Protein AF-B5TRJ4-F1 (afdb_monomer_lite)

InterPro domains:
  IPR001615 Delta-endotoxin CytB [PF01338] (1-100)
  IPR035918 Delta-endotoxin CytB-like superfamily [G3DSA:3.40.198.10] (1-100)
  IPR035918 Delta-endotoxin CytB-like superfamily [SSF55676] (1-100)

Foldseek 3Di:
DDDDDDDLVVVLVVVLVVCVVVLVFDDPDPVVSVVSSVLSCCVPPPCVVCVPPPQKAWDDADQQKTWIKGKDWDWDDDPRQPPDIGIDIDMDTDMDRHGD

Organism: Bacillus thuringiensis (NCBI:txid1428)

Sequence (100 aa):
VIHQTIEVSVMISQIKEIIRSVLGLVINSANFWNSVVSAITNTFTNLEPQVDENWIVWRNLSATQTSYFYKILFSIQNEDTGRFMAILPIAFEITVDVEK

Radius of gyration: 14.97 Å; chains: 1; bounding box: 33×18×44 Å

Structure (mmCIF, N/CA/C/O backbone):
data_AF-B5TRJ4-F1
#
_entry.id   AF-B5TRJ4-F1
#
loop_
_atom_site.group_PDB
_atom_site.id
_atom_site.type_symbol
_atom_site.label_atom_id
_atom_site.label_alt_id
_atom_site.label_comp_id
_atom_site.label_asym_id
_atom_site.label_entity_id
_atom_site.label_seq_id
_atom_site.pdbx_PDB_ins_code
_atom_site.Cartn_x
_atom_site.Cartn_y
_atom_site.Cartn_z
_atom_site.occupancy
_atom_site.B_iso_or_equiv
_atom_site.auth_seq_id
_atom_site.auth_comp_id
_atom_site.auth_asym_id
_atom_site.auth_atom_id
_atom_site.pdbx_PDB_model_num
ATOM 1 N N . VAL A 1 1 ? 5.905 -7.501 7.737 1.00 92.25 1 VAL A N 1
ATOM 2 C CA . VAL A 1 1 ? 7.227 -6.822 7.716 1.00 92.25 1 VAL A CA 1
ATOM 3 C C . VAL A 1 1 ? 7.415 -5.826 8.858 1.00 92.25 1 VAL A C 1
ATOM 5 O O . VAL A 1 1 ? 8.556 -5.601 9.222 1.00 92.25 1 VAL A O 1
ATOM 8 N N . ILE A 1 2 ? 6.345 -5.281 9.455 1.00 96.94 2 ILE A N 1
ATOM 9 C CA . ILE A 1 2 ? 6.400 -4.359 10.604 1.00 96.94 2 ILE A CA 1
ATOM 10 C C . ILE A 1 2 ? 5.590 -4.951 11.763 1.00 96.94 2 ILE A C 1
ATOM 12 O O . ILE A 1 2 ? 4.510 -5.486 11.519 1.00 96.94 2 ILE A O 1
ATOM 16 N N . HIS A 1 3 ? 6.108 -4.875 12.993 1.00 97.31 3 HIS A N 1
ATOM 17 C CA . HIS A 1 3 ? 5.397 -5.249 14.224 1.00 97.31 3 HIS A CA 1
ATOM 18 C C . HIS A 1 3 ? 5.946 -4.437 15.407 1.00 97.31 3 HIS A C 1
ATOM 20 O O . HIS A 1 3 ? 6.747 -4.926 16.199 1.00 97.31 3 HIS A O 1
ATOM 26 N N . GLN A 1 4 ? 5.557 -3.167 15.485 1.00 97.12 4 GLN A N 1
ATOM 27 C CA . GLN A 1 4 ? 5.996 -2.220 16.514 1.00 97.12 4 GLN A CA 1
ATOM 28 C C . GLN A 1 4 ? 5.145 -0.947 16.447 1.00 97.12 4 GLN A C 1
ATOM 30 O O . GLN A 1 4 ? 4.566 -0.654 15.401 1.00 97.12 4 GLN A O 1
ATOM 35 N N . THR A 1 5 ? 5.138 -0.151 17.518 1.00 98.06 5 THR A N 1
ATOM 36 C CA . THR A 1 5 ? 4.688 1.246 17.448 1.00 98.06 5 THR A CA 1
A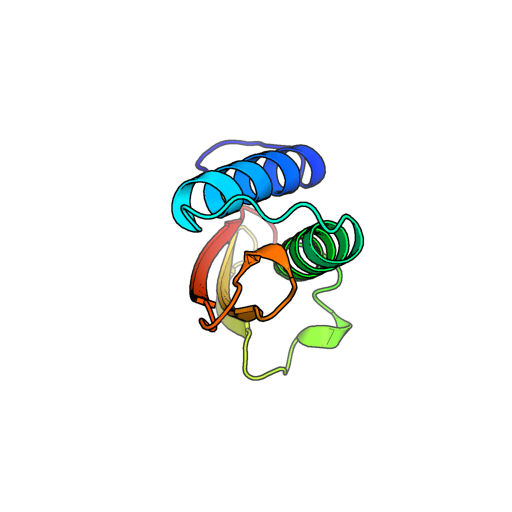TOM 37 C C . THR A 1 5 ? 5.644 2.027 16.547 1.00 98.06 5 THR A C 1
ATOM 39 O O . THR A 1 5 ? 6.863 1.990 16.738 1.00 98.06 5 THR A O 1
ATOM 42 N N . ILE A 1 6 ? 5.106 2.699 15.532 1.00 97.94 6 ILE A N 1
ATOM 43 C CA . ILE A 1 6 ? 5.899 3.384 14.511 1.00 97.94 6 ILE A CA 1
ATOM 44 C C . ILE A 1 6 ? 5.122 4.567 13.939 1.00 97.94 6 ILE A C 1
ATOM 46 O O . ILE A 1 6 ? 3.904 4.506 13.782 1.00 97.94 6 ILE A O 1
ATOM 50 N N . GLU A 1 7 ? 5.829 5.641 13.597 1.00 97.88 7 GLU A N 1
ATOM 51 C CA . GLU A 1 7 ? 5.243 6.722 12.810 1.00 97.88 7 GLU A CA 1
ATOM 52 C C . GLU A 1 7 ? 4.977 6.235 11.377 1.00 97.88 7 GLU A C 1
ATOM 54 O O . GLU A 1 7 ? 5.831 5.599 10.752 1.00 97.88 7 GLU A O 1
ATOM 59 N N . VAL A 1 8 ? 3.806 6.564 10.829 1.00 97.19 8 VAL A N 1
ATOM 60 C CA . VAL A 1 8 ? 3.396 6.118 9.487 1.00 97.19 8 VAL A CA 1
ATOM 61 C C . VAL A 1 8 ? 4.411 6.530 8.411 1.00 97.19 8 VAL A C 1
ATOM 63 O O . VAL A 1 8 ? 4.706 5.742 7.516 1.00 97.19 8 VAL A O 1
ATOM 66 N N . SER A 1 9 ? 5.025 7.712 8.524 1.00 96.94 9 SER A N 1
ATOM 67 C CA . SER A 1 9 ? 6.059 8.195 7.592 1.00 96.94 9 SER A CA 1
ATOM 68 C C . SER A 1 9 ? 7.313 7.298 7.569 1.00 96.94 9 SER A C 1
ATOM 70 O O . SER A 1 9 ? 7.863 6.994 6.501 1.00 96.94 9 SER A O 1
ATOM 72 N N . VAL A 1 10 ? 7.739 6.811 8.740 1.00 98.12 10 VAL A N 1
ATOM 73 C CA . VAL A 1 10 ? 8.878 5.899 8.899 1.00 98.12 10 VAL A CA 1
ATOM 74 C C . VAL A 1 10 ? 8.522 4.525 8.338 1.00 98.12 10 VAL A C 1
ATOM 76 O O . VAL A 1 10 ? 9.318 3.942 7.601 1.00 98.12 10 VAL A O 1
ATOM 79 N N . MET A 1 11 ? 7.306 4.039 8.603 1.00 98.06 11 MET A N 1
ATOM 80 C CA . MET A 1 11 ? 6.801 2.788 8.031 1.00 98.06 11 MET A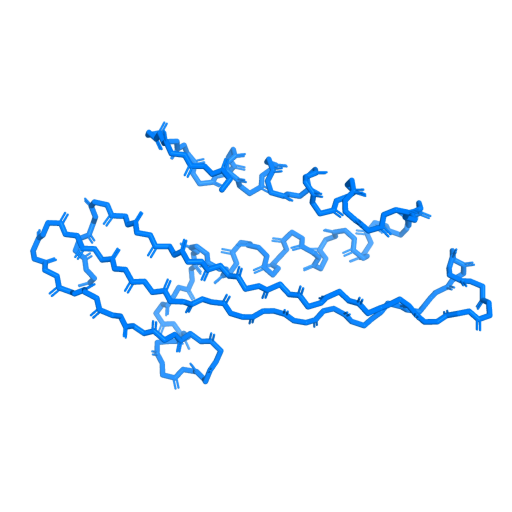 CA 1
ATOM 81 C C . MET A 1 11 ? 6.767 2.829 6.495 1.00 98.06 11 MET A C 1
ATOM 83 O O . MET A 1 11 ? 7.256 1.902 5.850 1.00 98.06 11 MET A O 1
ATOM 87 N N . ILE A 1 12 ? 6.261 3.916 5.899 1.00 98.06 12 ILE A N 1
ATOM 88 C CA . ILE A 1 12 ? 6.249 4.119 4.440 1.00 98.06 12 ILE A CA 1
ATOM 89 C C . ILE A 1 12 ? 7.675 4.060 3.877 1.00 98.06 12 ILE A C 1
ATOM 91 O O . ILE A 1 12 ? 7.920 3.389 2.872 1.00 98.06 12 ILE A O 1
ATOM 95 N N . SER A 1 13 ? 8.629 4.714 4.544 1.00 98.00 13 SER A N 1
ATOM 96 C CA . SER A 1 13 ? 10.036 4.720 4.129 1.00 98.00 13 SER A CA 1
ATOM 97 C C . SER A 1 13 ? 10.654 3.318 4.170 1.00 98.00 13 SER A C 1
ATOM 99 O O . SER A 1 13 ? 11.333 2.917 3.226 1.00 98.00 13 SER A O 1
ATOM 101 N N . GLN A 1 14 ? 10.373 2.533 5.214 1.00 98.31 14 GLN A N 1
ATOM 102 C CA . GLN A 1 14 ? 10.848 1.149 5.319 1.00 98.31 14 GLN A CA 1
ATOM 103 C C . GLN A 1 14 ? 10.229 0.243 4.245 1.00 98.31 14 GLN A C 1
ATOM 105 O O . GLN A 1 14 ? 10.940 -0.532 3.606 1.00 98.31 14 GLN A O 1
ATOM 110 N N . ILE A 1 15 ? 8.923 0.368 3.989 1.00 98.31 15 ILE A N 1
ATOM 111 C CA . ILE A 1 15 ? 8.232 -0.409 2.948 1.00 98.31 15 ILE A CA 1
ATOM 112 C C . ILE A 1 15 ? 8.765 -0.057 1.554 1.00 98.31 15 ILE A C 1
ATOM 114 O O . ILE A 1 15 ? 8.954 -0.958 0.737 1.00 98.31 15 ILE A O 1
ATOM 118 N N . LYS A 1 16 ? 9.074 1.219 1.285 1.00 97.94 16 LYS A N 1
ATOM 119 C CA . LYS A 1 16 ? 9.705 1.643 0.026 1.00 97.94 16 LYS A CA 1
ATOM 120 C C . LYS A 1 16 ? 11.031 0.919 -0.214 1.00 97.94 16 LYS A C 1
ATOM 122 O O . LYS A 1 16 ? 11.262 0.430 -1.318 1.00 97.94 16 LYS A O 1
ATOM 127 N N . GLU A 1 17 ? 11.887 0.823 0.800 1.00 97.81 17 GLU A N 1
ATOM 128 C CA . GLU A 1 17 ? 13.180 0.145 0.663 1.00 97.81 17 GLU A CA 1
ATOM 129 C C . GLU A 1 17 ? 13.029 -1.379 0.531 1.00 97.81 17 GLU A C 1
ATOM 131 O O . GLU A 1 17 ? 13.751 -2.004 -0.248 1.00 97.81 17 GLU A O 1
ATOM 136 N N . ILE A 1 18 ? 12.023 -1.979 1.177 1.00 97.69 18 ILE A N 1
ATOM 137 C CA . ILE A 1 18 ? 11.660 -3.386 0.940 1.00 97.69 18 ILE A CA 1
ATOM 138 C C . ILE A 1 18 ? 11.223 -3.590 -0.516 1.00 97.69 18 ILE A C 1
ATOM 140 O O . ILE A 1 18 ? 11.712 -4.506 -1.173 1.00 97.69 18 ILE A O 1
ATOM 144 N N . ILE A 1 19 ? 10.356 -2.724 -1.052 1.00 97.00 19 ILE A N 1
ATOM 145 C CA . ILE A 1 19 ? 9.920 -2.785 -2.456 1.00 97.00 19 ILE A CA 1
ATOM 146 C C . ILE A 1 19 ? 11.111 -2.634 -3.405 1.00 97.00 19 ILE A C 1
ATOM 148 O O . ILE A 1 19 ? 11.209 -3.390 -4.369 1.00 97.00 19 ILE A O 1
ATOM 152 N N . ARG A 1 20 ? 12.055 -1.729 -3.114 1.00 96.19 20 ARG A N 1
ATOM 153 C CA . ARG A 1 20 ? 13.306 -1.592 -3.876 1.00 96.19 20 ARG A CA 1
ATOM 154 C C . ARG A 1 20 ? 14.111 -2.885 -3.900 1.00 96.19 20 ARG A C 1
ATOM 156 O O . ARG A 1 20 ? 14.558 -3.293 -4.968 1.00 96.19 20 ARG A O 1
ATOM 163 N N . SER A 1 21 ? 14.258 -3.542 -2.753 1.00 96.12 21 SER A N 1
ATOM 164 C CA . SER A 1 21 ? 14.966 -4.819 -2.667 1.00 96.12 21 SER A CA 1
ATOM 165 C C . SER A 1 21 ? 14.242 -5.942 -3.414 1.00 96.12 21 SER A C 1
ATOM 167 O O . SER A 1 21 ? 14.895 -6.748 -4.069 1.00 96.12 21 SER A O 1
ATOM 169 N N . VAL A 1 22 ? 12.912 -6.015 -3.312 1.00 95.88 22 VAL A N 1
ATOM 170 C CA . VAL A 1 22 ? 12.100 -7.080 -3.928 1.00 95.88 22 VAL A CA 1
ATOM 171 C C . VAL A 1 22 ? 12.023 -6.930 -5.443 1.00 95.88 22 VAL A C 1
ATOM 173 O O . VAL A 1 22 ? 12.028 -7.933 -6.150 1.00 95.88 22 VAL A O 1
ATOM 176 N N . LEU A 1 23 ? 11.974 -5.695 -5.950 1.00 94.25 23 LEU A N 1
ATOM 177 C CA . LEU A 1 23 ? 11.895 -5.437 -7.385 1.00 94.25 23 LEU A CA 1
ATOM 178 C C . LEU A 1 23 ? 13.104 -6.016 -8.136 1.00 94.25 23 LEU A C 1
ATOM 180 O O . LEU A 1 23 ? 12.968 -6.390 -9.297 1.00 94.25 23 LEU A O 1
ATOM 184 N N . GLY A 1 24 ? 14.279 -6.082 -7.494 1.00 91.62 24 GLY A N 1
ATOM 185 C CA . GLY A 1 24 ? 15.495 -6.664 -8.076 1.00 91.62 24 GLY A CA 1
ATOM 186 C C . GLY A 1 24 ? 16.025 -5.928 -9.316 1.00 91.62 24 GLY A C 1
ATOM 187 O O . GLY A 1 24 ? 16.976 -6.387 -9.943 1.00 91.62 24 GLY A O 1
ATOM 188 N N . LEU A 1 25 ? 15.421 -4.789 -9.663 1.00 92.88 25 LEU A N 1
ATOM 189 C CA . LEU A 1 25 ? 15.773 -3.918 -10.777 1.00 92.88 25 LEU A CA 1
ATOM 190 C C . LEU A 1 25 ? 16.077 -2.523 -10.238 1.00 92.88 25 LEU A C 1
ATOM 192 O O . LEU A 1 25 ? 15.399 -2.022 -9.337 1.00 92.88 25 LEU A O 1
ATOM 196 N N . VAL A 1 26 ? 17.076 -1.874 -10.827 1.00 96.00 26 VAL A N 1
ATOM 197 C CA . VAL A 1 26 ? 17.382 -0.476 -10.529 1.00 96.00 26 VAL A CA 1
ATOM 198 C C . VAL A 1 26 ? 16.541 0.398 -11.450 1.00 96.00 26 VAL A C 1
ATOM 200 O O . VAL A 1 26 ? 16.874 0.552 -12.618 1.00 96.00 26 VAL A O 1
ATOM 203 N N . ILE A 1 27 ? 15.452 0.960 -10.922 1.00 96.88 27 ILE A N 1
ATOM 204 C CA . ILE A 1 27 ? 14.649 1.970 -11.623 1.00 96.88 27 ILE A CA 1
ATOM 205 C C . ILE A 1 27 ? 15.119 3.355 -11.177 1.00 96.88 27 ILE A C 1
ATOM 207 O O . ILE A 1 27 ? 15.037 3.683 -9.991 1.00 96.88 27 ILE A O 1
ATOM 211 N N . ASN A 1 28 ? 15.616 4.167 -12.105 1.00 96.81 28 ASN A N 1
ATOM 212 C CA . ASN A 1 28 ? 16.210 5.477 -11.826 1.00 96.81 28 ASN A CA 1
ATOM 213 C C . ASN A 1 28 ? 15.172 6.606 -11.802 1.00 96.81 28 ASN A C 1
ATOM 215 O O . ASN A 1 28 ? 15.401 7.658 -11.204 1.00 96.81 28 ASN A O 1
ATOM 219 N N . SER A 1 29 ? 14.011 6.390 -12.423 1.00 97.44 29 SER A N 1
ATOM 220 C CA . SER A 1 29 ? 12.946 7.389 -12.510 1.00 97.44 29 SER A CA 1
ATOM 221 C C . SER A 1 29 ? 12.435 7.824 -11.129 1.00 97.44 29 SER A C 1
ATOM 223 O O . SER A 1 29 ? 11.807 7.058 -10.393 1.00 97.44 29 SER A O 1
ATOM 225 N N . ALA A 1 30 ? 12.636 9.102 -10.792 1.00 97.75 30 ALA A N 1
ATOM 226 C CA . ALA A 1 30 ? 12.072 9.705 -9.584 1.00 97.75 30 ALA A CA 1
ATOM 227 C C . ALA A 1 30 ? 10.534 9.671 -9.593 1.00 97.75 30 ALA A C 1
ATOM 229 O O . ALA A 1 30 ? 9.914 9.438 -8.559 1.00 97.75 30 ALA A O 1
ATOM 230 N N . ASN A 1 31 ? 9.912 9.827 -10.767 1.00 97.44 31 ASN A N 1
ATOM 231 C CA . ASN A 1 31 ? 8.455 9.775 -10.919 1.00 97.44 31 ASN A CA 1
ATOM 232 C C . ASN A 1 31 ? 7.891 8.381 -10.617 1.00 97.44 31 ASN A C 1
ATOM 234 O O . ASN A 1 31 ? 6.834 8.269 -9.990 1.00 97.44 31 ASN A O 1
ATOM 238 N N . PHE A 1 32 ? 8.611 7.321 -11.000 1.00 97.25 32 PHE A N 1
ATOM 239 C CA . PHE A 1 32 ? 8.262 5.960 -10.597 1.00 97.25 32 PHE A CA 1
ATOM 240 C C . PHE A 1 32 ? 8.280 5.831 -9.069 1.00 97.25 32 PHE A C 1
ATOM 242 O O . PHE A 1 32 ? 7.282 5.430 -8.472 1.00 97.25 32 PHE A O 1
ATOM 249 N N . TRP A 1 33 ? 9.366 6.254 -8.416 1.00 97.94 33 TRP A N 1
ATOM 250 C CA . TRP A 1 33 ? 9.470 6.170 -6.957 1.00 97.94 33 TRP A CA 1
ATOM 251 C C . TRP A 1 33 ? 8.467 7.058 -6.217 1.00 97.94 33 TRP A C 1
ATOM 253 O O . TRP A 1 33 ? 8.006 6.669 -5.146 1.00 97.94 33 TRP A O 1
ATOM 263 N N . ASN A 1 34 ? 8.081 8.202 -6.781 1.00 98.25 34 ASN A N 1
ATOM 264 C CA . ASN A 1 34 ? 6.997 9.031 -6.250 1.00 98.25 34 ASN A CA 1
ATOM 265 C C . ASN A 1 34 ? 5.647 8.310 -6.344 1.00 98.25 34 ASN A C 1
ATOM 267 O O . ASN A 1 34 ? 4.872 8.346 -5.392 1.00 98.25 34 ASN A O 1
ATOM 271 N N . SER A 1 35 ? 5.389 7.601 -7.447 1.00 98.12 35 SER A N 1
ATOM 272 C CA . SER A 1 35 ? 4.174 6.791 -7.618 1.00 98.12 35 SER A CA 1
ATOM 273 C C . SER A 1 35 ? 4.129 5.634 -6.617 1.00 98.12 35 SER A C 1
ATOM 275 O O . SER A 1 35 ? 3.097 5.396 -5.993 1.00 98.12 35 SER A O 1
ATOM 277 N N . VAL A 1 36 ? 5.267 4.964 -6.397 1.00 97.94 36 VAL A N 1
ATOM 278 C CA . VAL A 1 36 ? 5.411 3.922 -5.368 1.00 97.94 36 VAL A CA 1
ATOM 279 C C . VAL A 1 36 ? 5.118 4.490 -3.979 1.00 97.94 36 VAL A C 1
ATOM 281 O O . VAL A 1 36 ? 4.282 3.944 -3.266 1.00 97.94 36 VAL A O 1
ATOM 284 N N . VAL A 1 37 ? 5.750 5.607 -3.604 1.00 98.31 37 VAL A N 1
ATOM 285 C CA . VAL A 1 37 ? 5.520 6.246 -2.298 1.00 98.31 37 VAL A CA 1
ATOM 286 C C . VAL A 1 37 ? 4.065 6.671 -2.145 1.00 98.31 37 VAL A C 1
ATOM 288 O O . VAL A 1 37 ? 3.477 6.396 -1.109 1.00 98.31 37 VAL A O 1
ATOM 291 N N . SER A 1 38 ? 3.451 7.272 -3.165 1.00 98.44 38 SER A N 1
ATOM 292 C CA . SER A 1 38 ? 2.045 7.682 -3.106 1.00 98.44 38 SER A CA 1
ATOM 293 C C . SER A 1 38 ? 1.099 6.496 -2.898 1.00 98.44 38 SER A C 1
ATOM 295 O O . SER A 1 38 ? 0.157 6.604 -2.115 1.00 98.44 38 SER A O 1
ATOM 297 N N . ALA A 1 39 ? 1.346 5.368 -3.566 1.00 98.38 39 ALA A N 1
ATOM 298 C CA . ALA A 1 39 ? 0.529 4.168 -3.412 1.00 98.38 39 ALA A CA 1
ATOM 299 C C . ALA A 1 39 ? 0.681 3.539 -2.012 1.00 98.38 39 ALA A C 1
ATOM 301 O O . ALA 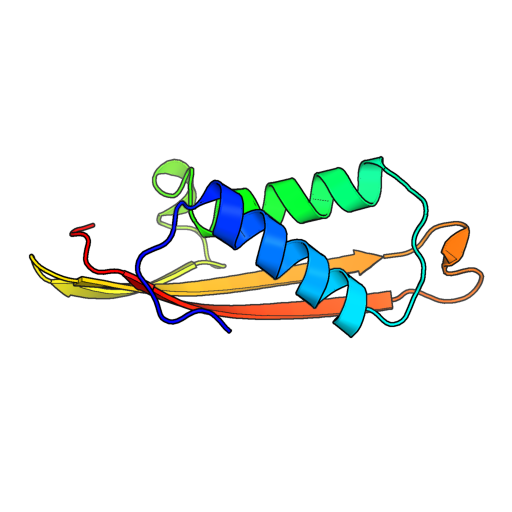A 1 39 ? -0.314 3.143 -1.406 1.00 98.38 39 ALA A O 1
ATOM 302 N N . ILE A 1 40 ? 1.903 3.504 -1.461 1.00 98.06 40 ILE A N 1
ATOM 303 C CA . ILE A 1 40 ? 2.146 3.047 -0.081 1.00 98.06 40 ILE A CA 1
ATOM 304 C C . ILE A 1 40 ? 1.501 4.015 0.919 1.00 98.06 40 ILE A C 1
ATOM 306 O O . ILE A 1 40 ? 0.872 3.571 1.870 1.00 98.06 40 ILE A O 1
ATOM 310 N N . THR A 1 41 ? 1.596 5.328 0.706 1.00 98.56 41 THR A N 1
ATOM 311 C CA . THR A 1 41 ? 0.947 6.328 1.566 1.00 98.56 41 THR A CA 1
ATOM 312 C C . THR A 1 41 ? -0.558 6.085 1.640 1.00 98.56 41 THR A C 1
ATOM 314 O O . THR A 1 41 ? -1.084 5.907 2.734 1.00 98.56 41 THR A O 1
ATOM 317 N N . ASN A 1 42 ? -1.232 5.941 0.495 1.00 98.50 42 ASN A N 1
ATOM 318 C CA . ASN A 1 42 ? -2.675 5.671 0.435 1.00 98.50 42 ASN A CA 1
ATOM 319 C C . ASN A 1 42 ? -3.081 4.293 0.991 1.00 98.50 42 ASN A C 1
ATOM 321 O O . ASN A 1 42 ? -4.262 4.056 1.219 1.00 98.50 42 ASN A O 1
ATOM 325 N N . THR A 1 43 ? -2.122 3.392 1.231 1.00 98.50 43 THR A N 1
ATOM 326 C CA . THR A 1 43 ? -2.376 2.122 1.930 1.00 98.50 43 THR A CA 1
ATOM 327 C C . THR A 1 43 ? -2.650 2.333 3.420 1.00 98.50 43 THR A C 1
ATOM 329 O O . THR A 1 43 ? -3.349 1.527 4.023 1.00 98.50 43 THR A O 1
ATOM 332 N N . PHE A 1 44 ? -2.103 3.396 4.018 1.00 98.19 44 PHE A N 1
ATOM 333 C CA . PHE A 1 44 ? -2.173 3.652 5.463 1.00 98.19 44 PHE A CA 1
ATOM 334 C C . PHE A 1 44 ? -2.869 4.966 5.822 1.00 98.19 44 PHE A C 1
ATOM 336 O O . PHE A 1 44 ? -3.296 5.146 6.960 1.00 98.19 44 PHE A O 1
ATOM 343 N N . THR A 1 45 ? -2.963 5.898 4.877 1.00 97.50 45 THR A N 1
ATOM 344 C CA . THR A 1 45 ? -3.607 7.201 5.043 1.00 97.50 45 THR A CA 1
ATOM 345 C C . THR A 1 45 ? -4.644 7.416 3.947 1.00 97.50 45 THR A C 1
ATOM 347 O O . THR A 1 45 ? -4.773 6.603 3.034 1.00 97.50 45 THR A O 1
ATOM 350 N N . ASN A 1 46 ? -5.413 8.505 4.041 1.00 97.69 46 ASN A N 1
ATOM 351 C CA . ASN A 1 46 ? -6.471 8.825 3.077 1.00 97.69 46 ASN A CA 1
ATOM 352 C C . ASN A 1 46 ? -7.455 7.654 2.876 1.00 97.69 46 ASN A C 1
ATOM 354 O O . ASN A 1 46 ? -7.891 7.392 1.757 1.00 97.69 46 ASN A O 1
ATOM 358 N N . LEU A 1 47 ? -7.763 6.909 3.944 1.00 97.94 47 LEU A N 1
ATOM 359 C CA . LEU A 1 47 ? -8.587 5.698 3.862 1.00 97.94 47 LEU A CA 1
ATOM 360 C C . LEU A 1 47 ? -10.085 6.000 3.729 1.00 97.94 47 LEU A C 1
ATOM 362 O O . LEU A 1 47 ? -10.808 5.178 3.178 1.00 97.94 47 LEU A O 1
ATOM 366 N N . GLU A 1 48 ? -10.549 7.165 4.192 1.00 97.75 48 GLU A N 1
ATOM 367 C CA . GLU A 1 48 ? -11.965 7.556 4.116 1.00 97.75 48 GLU A CA 1
ATOM 368 C C . GLU A 1 48 ? -12.478 7.583 2.659 1.00 97.75 48 GLU A C 1
ATOM 370 O O . GLU A 1 48 ? -13.434 6.863 2.377 1.00 97.75 48 GLU A O 1
ATOM 375 N N . PRO A 1 49 ? -11.831 8.275 1.696 1.00 97.88 49 PRO A N 1
ATOM 376 C CA . PRO A 1 49 ? -12.260 8.233 0.294 1.00 97.88 49 PRO A CA 1
ATOM 377 C C . PRO A 1 49 ? -12.201 6.848 -0.360 1.00 97.88 49 PRO A C 1
ATOM 379 O O . PRO A 1 49 ? -12.744 6.670 -1.443 1.00 97.88 49 PRO A O 1
ATOM 382 N N . GLN A 1 50 ? -11.504 5.889 0.252 1.00 98.00 50 GLN A N 1
ATOM 383 C CA . GLN A 1 50 ? -11.255 4.560 -0.306 1.00 98.00 50 GLN A CA 1
ATOM 384 C C . GLN A 1 50 ? -12.107 3.472 0.357 1.00 98.00 50 GLN A C 1
ATOM 386 O O . GLN A 1 50 ? -11.937 2.297 0.050 1.00 98.00 50 GLN A O 1
ATOM 391 N N . VAL A 1 51 ? -12.983 3.830 1.301 1.00 96.75 51 VAL A N 1
ATOM 392 C CA . VAL A 1 51 ? -13.606 2.883 2.238 1.00 96.75 51 VAL A CA 1
ATOM 393 C C . VAL A 1 51 ? -14.386 1.748 1.564 1.00 96.75 51 VAL A C 1
ATOM 395 O O . VAL A 1 51 ? -14.384 0.636 2.101 1.00 96.75 51 VAL A O 1
ATOM 398 N N . ASP A 1 52 ? -14.970 2.018 0.395 1.00 97.88 52 ASP A N 1
ATOM 399 C CA . ASP A 1 52 ? -15.810 1.096 -0.383 1.00 97.88 52 ASP A CA 1
ATOM 400 C C . ASP A 1 52 ? -15.105 0.536 -1.634 1.00 97.88 52 ASP A C 1
ATOM 402 O O . ASP A 1 52 ? -15.719 -0.134 -2.465 1.00 97.88 52 ASP A O 1
ATOM 406 N N . GLU A 1 53 ? -13.808 0.802 -1.791 1.00 98.50 53 GLU A N 1
ATOM 407 C CA . GLU A 1 53 ? -13.050 0.387 -2.967 1.00 98.50 53 GLU A CA 1
ATOM 408 C C . GLU A 1 53 ? -12.648 -1.092 -2.915 1.00 98.50 53 GLU A C 1
ATOM 410 O O . GLU A 1 53 ? -12.250 -1.633 -1.885 1.00 98.50 53 GLU A O 1
ATOM 415 N N . ASN A 1 54 ? -12.654 -1.769 -4.066 1.00 98.44 54 ASN A N 1
ATOM 416 C CA . ASN A 1 54 ? -12.445 -3.227 -4.133 1.00 98.44 54 ASN A CA 1
ATOM 417 C C . ASN A 1 54 ? -11.037 -3.695 -3.697 1.00 98.44 54 ASN A C 1
ATOM 419 O O . ASN A 1 54 ? -10.804 -4.876 -3.388 1.00 98.44 54 ASN A O 1
ATOM 423 N N . TRP A 1 55 ? -10.044 -2.802 -3.720 1.00 98.38 55 TRP A N 1
ATOM 424 C CA . TRP A 1 55 ? -8.675 -3.152 -3.339 1.00 98.38 55 TRP A CA 1
ATOM 425 C C . TRP A 1 55 ? -8.475 -3.219 -1.824 1.00 98.38 55 TRP A C 1
ATOM 427 O O . TRP A 1 55 ? -7.594 -3.975 -1.392 1.00 98.38 55 TRP A O 1
ATOM 437 N N . ILE A 1 56 ? -9.321 -2.551 -1.034 1.00 98.62 56 ILE A N 1
ATOM 438 C CA . ILE A 1 56 ? -9.339 -2.635 0.426 1.00 98.62 56 ILE A CA 1
ATOM 439 C C . ILE A 1 56 ? -10.424 -3.614 0.894 1.00 98.62 56 ILE A C 1
ATOM 441 O O . ILE A 1 56 ? -11.518 -3.672 0.348 1.00 98.62 56 ILE A O 1
ATOM 445 N N . VAL A 1 57 ? -10.110 -4.457 1.877 1.00 98.56 57 VAL A N 1
ATOM 446 C CA . VAL A 1 57 ? -11.071 -5.418 2.443 1.00 98.56 57 VAL A CA 1
ATOM 447 C C . VAL A 1 57 ? -10.986 -5.354 3.956 1.00 98.56 57 VAL A C 1
ATOM 449 O O . VAL A 1 57 ? -10.030 -5.854 4.550 1.00 98.56 57 VAL A O 1
ATOM 452 N N . TRP A 1 58 ? -11.985 -4.733 4.576 1.00 98.19 58 TRP A N 1
ATOM 453 C CA . TRP A 1 58 ? -12.095 -4.626 6.028 1.00 98.19 58 TRP A CA 1
ATOM 454 C C . TRP A 1 58 ? -12.366 -5.991 6.671 1.00 98.19 58 TRP A C 1
ATOM 456 O O . TRP A 1 58 ? -13.111 -6.808 6.128 1.00 98.19 58 TRP A O 1
ATOM 466 N N . ARG A 1 59 ? -11.745 -6.240 7.829 1.00 96.69 59 ARG A N 1
ATOM 467 C CA . ARG A 1 59 ? -11.908 -7.466 8.624 1.00 96.69 59 ARG A CA 1
ATOM 468 C C . ARG A 1 59 ? -12.372 -7.133 10.045 1.00 96.69 59 ARG A C 1
ATOM 470 O O . ARG A 1 59 ? -13.518 -6.747 10.224 1.00 96.69 59 ARG A O 1
ATOM 477 N N . ASN A 1 60 ? -11.511 -7.297 11.055 1.00 96.38 60 ASN A N 1
ATOM 478 C CA . ASN A 1 60 ? -11.832 -6.949 12.440 1.00 96.38 60 ASN A CA 1
ATOM 479 C C . ASN A 1 60 ? -11.992 -5.428 12.580 1.00 96.38 60 ASN A C 1
ATOM 481 O O . ASN A 1 60 ? -11.089 -4.702 12.164 1.00 96.38 60 ASN A O 1
ATOM 485 N N . LEU A 1 61 ? -13.109 -4.994 13.166 1.00 96.88 61 LEU A N 1
ATOM 486 C CA . LEU A 1 61 ? -13.477 -3.598 13.421 1.00 96.88 61 LEU A CA 1
ATOM 487 C C . LEU A 1 61 ? -13.974 -3.481 14.871 1.00 96.88 61 LEU A C 1
ATOM 489 O O . LEU A 1 61 ? -15.176 -3.393 15.121 1.00 96.88 61 LEU A O 1
ATOM 493 N N . SER A 1 62 ? -13.062 -3.588 15.835 1.00 97.00 62 SER A N 1
ATOM 494 C CA . SER A 1 62 ? -13.379 -3.434 17.257 1.00 97.00 62 SER A CA 1
ATOM 495 C C . SER A 1 62 ? -12.998 -2.041 17.759 1.00 97.00 62 SER A C 1
ATOM 497 O O . SER A 1 62 ? -12.189 -1.345 17.151 1.00 97.00 62 SER A O 1
ATOM 499 N N . ALA A 1 63 ? -13.497 -1.682 18.944 1.00 96.56 63 ALA A N 1
ATOM 500 C CA . ALA A 1 63 ? -13.168 -0.424 19.624 1.00 96.56 63 ALA A CA 1
ATOM 501 C C . ALA A 1 63 ? -11.675 -0.264 19.992 1.00 96.56 63 ALA A C 1
ATOM 503 O O . ALA A 1 63 ? -11.257 0.773 20.493 1.00 96.56 63 ALA A O 1
ATOM 504 N N . THR A 1 64 ? -10.864 -1.309 19.815 1.00 96.06 64 THR A N 1
ATOM 505 C CA . THR A 1 64 ? -9.436 -1.320 20.172 1.00 96.06 64 THR A CA 1
ATOM 506 C C . THR A 1 64 ? -8.535 -1.753 19.023 1.00 96.06 64 THR A C 1
ATOM 508 O O . THR A 1 64 ? -7.316 -1.764 19.183 1.00 96.06 64 THR A O 1
ATOM 511 N N . GLN A 1 65 ? -9.103 -2.174 17.890 1.00 97.38 65 GLN A N 1
ATOM 512 C CA . GLN A 1 65 ? -8.331 -2.716 16.784 1.00 97.38 65 GLN A CA 1
ATOM 513 C C . GLN A 1 65 ? -9.103 -2.668 15.466 1.00 97.38 65 GLN A C 1
ATOM 515 O O . GLN A 1 65 ? -10.235 -3.142 15.365 1.00 97.38 65 GLN A O 1
ATOM 520 N N . THR A 1 66 ? -8.402 -2.248 14.419 1.00 98.31 66 THR A N 1
ATOM 521 C CA . THR A 1 66 ? -8.851 -2.331 13.031 1.00 98.31 66 THR A CA 1
ATOM 522 C C . THR A 1 66 ? -7.898 -3.205 12.234 1.00 98.31 66 THR A C 1
ATOM 524 O O . THR A 1 66 ? -6.678 -3.089 12.350 1.00 98.31 66 THR A O 1
ATOM 527 N N . SER A 1 67 ? -8.440 -4.084 11.394 1.00 98.50 67 SER A N 1
ATOM 528 C CA . SER A 1 67 ? -7.641 -4.859 10.448 1.00 98.50 67 SER A CA 1
ATOM 529 C C . SER A 1 67 ? -8.256 -4.872 9.058 1.00 98.50 67 SER A C 1
ATOM 531 O O . SER A 1 67 ? -9.478 -4.891 8.897 1.00 98.50 67 SER A O 1
ATOM 533 N N . TYR A 1 68 ? -7.400 -4.867 8.044 1.00 98.75 68 TYR A N 1
ATOM 534 C CA . TYR A 1 68 ? -7.808 -4.853 6.646 1.00 98.75 68 TYR A CA 1
ATOM 535 C C . TYR A 1 68 ? -6.737 -5.463 5.745 1.00 98.75 68 TYR A C 1
ATOM 537 O O . TYR A 1 68 ? -5.548 -5.484 6.071 1.00 98.75 68 TYR A O 1
ATOM 545 N N . PHE A 1 69 ? -7.176 -5.966 4.593 1.00 98.75 69 PHE A N 1
ATOM 546 C CA . PHE A 1 69 ? -6.290 -6.236 3.470 1.00 98.75 69 PHE A CA 1
ATOM 547 C C . PHE A 1 69 ? -6.239 -5.032 2.540 1.00 98.75 69 PHE A C 1
ATOM 549 O O . PHE A 1 69 ? -7.265 -4.395 2.311 1.00 98.75 69 PHE A O 1
ATOM 556 N N . TYR A 1 70 ? -5.079 -4.778 1.943 1.00 98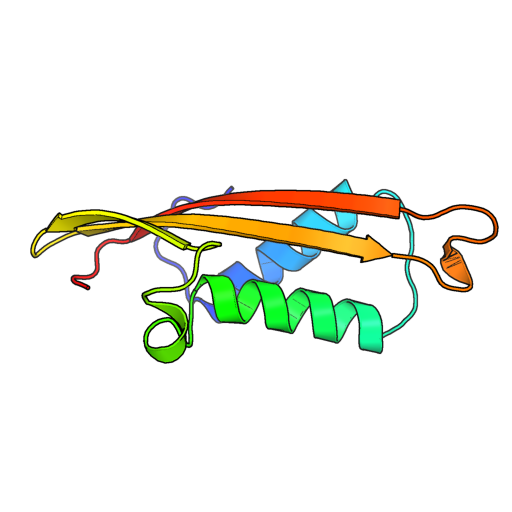.75 70 TYR A N 1
ATOM 557 C CA . TYR A 1 70 ? -4.915 -3.767 0.900 1.00 98.75 70 TYR A CA 1
ATOM 558 C C . TYR A 1 70 ? -4.075 -4.334 -0.246 1.00 98.75 70 TYR A C 1
ATOM 560 O O . TYR A 1 70 ? -3.036 -4.950 -0.009 1.00 98.75 70 TYR A O 1
ATOM 568 N N . LYS A 1 71 ? -4.531 -4.170 -1.491 1.00 98.62 71 LYS A N 1
ATOM 569 C CA . LYS A 1 71 ? -3.938 -4.817 -2.673 1.00 98.62 71 LYS A CA 1
ATOM 570 C C . LYS A 1 71 ? -3.449 -3.772 -3.674 1.00 98.62 71 LYS A C 1
ATOM 572 O O . LYS A 1 71 ? -4.204 -2.883 -4.046 1.00 98.62 71 LYS A O 1
ATOM 577 N N . ILE A 1 72 ? -2.209 -3.904 -4.136 1.00 98.31 72 ILE A N 1
ATOM 578 C CA . ILE A 1 72 ? -1.586 -3.043 -5.150 1.00 98.31 72 ILE A CA 1
ATOM 579 C C . ILE A 1 72 ? -0.975 -3.925 -6.238 1.00 98.31 72 ILE A C 1
ATOM 581 O O . ILE A 1 72 ? -0.443 -4.997 -5.956 1.00 98.31 72 ILE A O 1
ATOM 585 N N . LEU A 1 73 ? -1.014 -3.466 -7.487 1.00 98.44 73 LEU A N 1
ATOM 586 C CA . LEU A 1 73 ? -0.278 -4.078 -8.587 1.00 98.44 73 LEU A CA 1
ATOM 587 C C . LEU A 1 73 ? 0.447 -2.988 -9.372 1.00 98.44 73 LEU A C 1
ATOM 589 O O . LEU A 1 73 ? -0.190 -2.105 -9.943 1.00 98.44 73 LEU A O 1
ATOM 593 N N . PHE A 1 74 ? 1.776 -3.066 -9.425 1.00 97.88 74 PHE A N 1
ATOM 594 C CA . PHE A 1 74 ? 2.580 -2.209 -10.291 1.00 97.88 74 PHE A CA 1
ATOM 595 C C . PHE A 1 74 ? 2.899 -2.931 -11.597 1.00 97.88 74 PHE A C 1
ATOM 597 O O . PHE A 1 74 ? 3.378 -4.065 -11.584 1.00 97.88 74 PHE A O 1
ATOM 604 N N . SER A 1 75 ? 2.664 -2.251 -12.717 1.00 98.12 75 SER A N 1
ATOM 605 C CA . SER A 1 75 ? 3.202 -2.623 -14.027 1.00 98.12 75 SER A CA 1
ATOM 606 C C . SER A 1 75 ? 4.225 -1.571 -14.428 1.00 98.12 75 SER A C 1
ATOM 608 O O . SER A 1 75 ? 3.902 -0.385 -14.471 1.00 98.12 75 SER A O 1
ATOM 610 N N . ILE A 1 76 ? 5.465 -1.990 -14.659 1.00 97.75 76 ILE A N 1
ATOM 611 C CA . ILE A 1 76 ? 6.609 -1.091 -14.806 1.00 97.75 76 ILE A CA 1
ATOM 612 C C . ILE A 1 76 ? 7.265 -1.382 -16.147 1.00 97.75 76 ILE A C 1
ATOM 614 O O . ILE A 1 76 ? 7.762 -2.485 -16.383 1.00 97.75 76 ILE A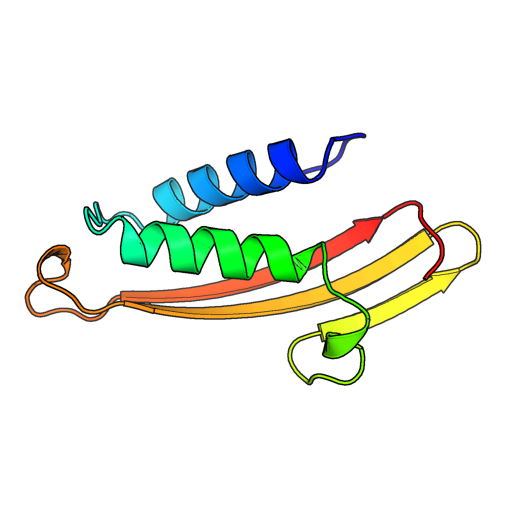 O 1
ATOM 618 N N . GLN A 1 77 ? 7.255 -0.385 -17.025 1.00 97.50 77 GLN A N 1
ATOM 619 C CA . GLN A 1 77 ? 7.975 -0.426 -18.287 1.00 97.50 77 GLN A CA 1
ATOM 620 C C . GLN A 1 77 ? 8.517 0.971 -18.581 1.00 97.50 77 GLN A C 1
ATOM 622 O O . GLN A 1 77 ? 7.751 1.920 -18.732 1.00 97.50 77 GLN A O 1
ATOM 627 N N . ASN A 1 78 ? 9.840 1.095 -18.594 1.00 95.88 78 ASN A N 1
ATOM 628 C CA . ASN A 1 78 ? 10.550 2.330 -18.907 1.00 95.88 78 ASN A CA 1
ATOM 629 C C . ASN A 1 78 ? 11.937 2.000 -19.488 1.00 95.88 78 ASN A C 1
ATOM 631 O O . ASN A 1 78 ? 12.231 0.850 -19.818 1.00 95.88 78 ASN A O 1
ATOM 635 N N . GLU A 1 79 ? 12.799 3.004 -19.624 1.00 97.12 79 GLU A N 1
ATOM 636 C CA . GLU A 1 79 ? 14.169 2.847 -20.108 1.00 97.12 79 GLU A CA 1
ATOM 637 C C . GLU A 1 79 ? 14.995 1.842 -19.285 1.00 97.12 79 GLU A C 1
ATOM 639 O O . GLU A 1 79 ? 15.789 1.098 -19.861 1.00 97.12 79 GLU A O 1
ATOM 644 N N . ASP A 1 80 ? 14.756 1.750 -17.972 1.00 97.50 80 ASP A N 1
ATOM 645 C CA . ASP A 1 80 ? 15.496 0.862 -17.067 1.00 97.50 80 ASP A CA 1
ATOM 646 C C . ASP A 1 80 ? 15.068 -0.611 -17.196 1.00 97.50 80 ASP A C 1
ATOM 648 O O . ASP A 1 80 ? 15.848 -1.517 -16.899 1.00 97.50 80 ASP A O 1
ATOM 652 N N . THR A 1 81 ? 13.842 -0.883 -17.660 1.00 96.94 81 THR A N 1
ATOM 653 C CA . THR A 1 81 ? 13.364 -2.259 -17.894 1.00 96.94 81 THR A CA 1
ATOM 654 C C . THR A 1 81 ? 13.714 -2.781 -19.292 1.00 96.94 81 THR A C 1
ATOM 656 O O . THR A 1 81 ? 13.564 -3.975 -19.571 1.00 96.94 81 THR A O 1
ATOM 659 N N . GLY A 1 82 ? 14.201 -1.915 -20.187 1.00 95.94 82 GLY A N 1
ATOM 660 C CA . GLY A 1 82 ? 14.614 -2.271 -21.542 1.00 95.94 82 GLY A CA 1
ATOM 661 C C . GLY A 1 82 ? 13.498 -2.958 -22.337 1.00 95.94 82 GLY A C 1
ATOM 662 O O . GLY A 1 82 ? 12.440 -2.384 -22.582 1.00 95.94 82 GLY A O 1
ATOM 663 N N . ARG A 1 83 ? 13.738 -4.205 -22.765 1.00 96.75 83 ARG A N 1
ATOM 664 C CA . ARG A 1 83 ? 12.771 -5.011 -23.543 1.00 96.75 83 ARG A CA 1
ATOM 665 C C . ARG A 1 83 ? 11.733 -5.739 -22.686 1.00 96.75 83 ARG A C 1
ATOM 667 O O . ARG A 1 83 ? 10.919 -6.481 -23.232 1.00 96.75 83 ARG A O 1
ATOM 674 N N . PHE A 1 84 ? 11.784 -5.578 -21.370 1.00 96.75 84 PHE A N 1
ATOM 675 C CA . PHE A 1 84 ? 10.927 -6.289 -20.433 1.00 96.75 84 PHE A CA 1
ATOM 676 C C . PHE A 1 84 ? 9.899 -5.348 -19.804 1.00 96.75 84 PHE A C 1
ATOM 678 O O . PHE A 1 84 ? 10.095 -4.134 -19.726 1.00 96.75 84 PHE A O 1
ATOM 685 N N . MET A 1 85 ? 8.813 -5.943 -19.319 1.00 97.94 85 MET A N 1
ATOM 686 C CA . MET A 1 85 ? 7.882 -5.323 -18.384 1.00 97.94 85 MET A CA 1
ATOM 687 C C . MET A 1 85 ? 8.005 -6.063 -17.054 1.00 97.94 85 MET A C 1
ATOM 689 O O . MET A 1 85 ? 7.912 -7.290 -17.024 1.00 97.94 85 MET A O 1
ATOM 693 N N . ALA A 1 86 ? 8.220 -5.325 -15.969 1.00 97.06 86 ALA A N 1
ATOM 694 C CA . ALA A 1 86 ? 8.216 -5.883 -14.624 1.00 97.06 86 ALA A CA 1
ATOM 695 C C . ALA A 1 86 ? 6.816 -5.744 -14.016 1.00 97.06 86 ALA A C 1
ATOM 697 O O . ALA A 1 86 ? 6.206 -4.675 -14.084 1.00 97.06 86 ALA A O 1
ATOM 698 N N . ILE A 1 87 ? 6.313 -6.824 -13.417 1.00 97.94 87 ILE A N 1
ATOM 699 C CA . ILE A 1 87 ? 5.023 -6.856 -12.724 1.00 97.94 87 ILE A CA 1
ATOM 700 C C . ILE A 1 87 ? 5.285 -7.150 -11.251 1.00 97.94 87 ILE A C 1
ATOM 702 O O . ILE A 1 87 ? 5.933 -8.144 -10.927 1.00 97.94 87 ILE A O 1
ATOM 706 N N . LEU A 1 88 ? 4.768 -6.300 -10.366 1.00 97.62 88 LEU A N 1
ATOM 707 C CA . LEU A 1 88 ? 4.925 -6.442 -8.922 1.00 97.62 88 LEU A CA 1
ATOM 708 C C . LEU A 1 88 ? 3.552 -6.383 -8.230 1.00 97.62 88 LEU A C 1
ATOM 710 O O . LEU A 1 88 ? 3.060 -5.289 -7.936 1.00 97.62 88 LEU A O 1
ATOM 714 N N . PRO A 1 89 ? 2.913 -7.542 -7.981 1.00 97.94 89 PRO A N 1
ATOM 715 C CA . PRO A 1 89 ? 1.728 -7.627 -7.140 1.00 97.94 89 PRO A CA 1
ATOM 716 C C . PRO A 1 89 ? 2.126 -7.596 -5.658 1.00 97.94 89 PRO A C 1
ATOM 718 O O . PRO A 1 89 ? 3.039 -8.302 -5.232 1.00 97.94 89 PRO A O 1
ATOM 721 N N . ILE A 1 90 ? 1.423 -6.792 -4.863 1.00 98.00 90 ILE A N 1
ATOM 722 C CA . ILE A 1 90 ? 1.649 -6.641 -3.424 1.00 98.00 90 ILE A CA 1
ATOM 723 C C . ILE A 1 90 ? 0.305 -6.717 -2.706 1.00 98.00 90 ILE A C 1
ATOM 725 O O . ILE A 1 90 ? -0.646 -6.021 -3.059 1.00 98.00 90 ILE A O 1
ATOM 729 N N . ALA A 1 91 ? 0.239 -7.540 -1.666 1.00 98.31 91 ALA A N 1
ATOM 730 C CA . ALA A 1 91 ? -0.880 -7.569 -0.740 1.00 98.31 91 ALA A CA 1
ATOM 731 C C . ALA A 1 91 ? -0.366 -7.301 0.675 1.00 98.31 91 ALA A C 1
ATOM 733 O O . ALA A 1 91 ? 0.612 -7.908 1.114 1.00 98.31 91 ALA A O 1
ATOM 734 N N . PHE A 1 92 ? -1.036 -6.397 1.379 1.00 98.50 92 PHE A N 1
ATOM 735 C CA . PHE A 1 92 ? -0.787 -6.110 2.781 1.00 98.50 92 PHE A CA 1
ATOM 736 C C . PHE A 1 92 ? -1.880 -6.742 3.628 1.00 98.50 92 PHE A C 1
ATOM 738 O O . PHE A 1 92 ? -3.063 -6.603 3.324 1.00 98.50 92 PHE A O 1
ATOM 745 N N . GLU A 1 93 ? -1.471 -7.393 4.710 1.00 98.56 93 GLU A N 1
ATOM 746 C CA . GLU A 1 93 ? -2.332 -7.704 5.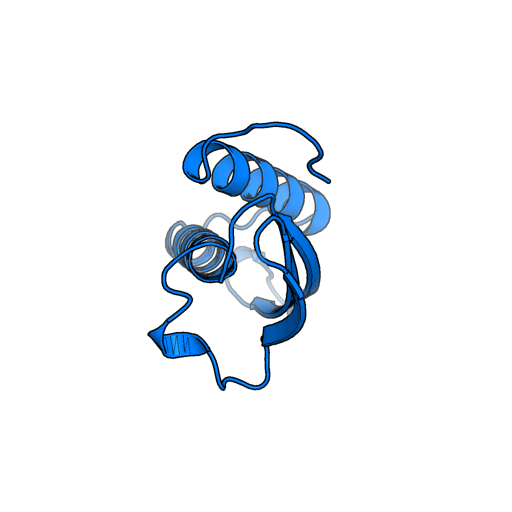842 1.00 98.56 93 GLU A CA 1
ATOM 747 C C . GLU A 1 93 ? -1.976 -6.732 6.963 1.00 98.56 93 GLU A C 1
ATOM 749 O O . GLU A 1 93 ? -0.838 -6.717 7.436 1.00 98.56 93 GLU A O 1
ATOM 754 N N . ILE A 1 94 ? -2.929 -5.874 7.325 1.00 98.62 94 ILE A N 1
ATOM 755 C CA . ILE A 1 94 ? -2.708 -4.761 8.245 1.00 98.62 94 ILE A CA 1
ATOM 756 C C . ILE A 1 94 ? -3.610 -4.945 9.453 1.00 98.62 94 ILE A C 1
ATOM 758 O O . ILE A 1 94 ? -4.801 -5.223 9.313 1.00 98.62 94 ILE A O 1
ATOM 762 N N . THR A 1 95 ? -3.023 -4.757 10.629 1.00 98.50 95 THR A N 1
ATOM 763 C CA . THR A 1 95 ? -3.712 -4.689 11.914 1.00 98.50 95 THR A CA 1
ATOM 764 C C . THR A 1 95 ? -3.117 -3.525 12.693 1.00 98.50 95 THR A C 1
ATOM 766 O O . THR A 1 95 ? -1.897 -3.444 12.827 1.00 98.50 95 THR A O 1
ATOM 769 N N . VAL A 1 96 ? -3.969 -2.631 13.185 1.00 98.06 96 VAL A N 1
ATOM 770 C CA . VAL A 1 96 ? -3.595 -1.427 13.934 1.00 98.06 96 VAL A CA 1
ATOM 771 C C . VAL A 1 96 ? -4.485 -1.293 15.168 1.00 98.06 96 VAL A C 1
ATOM 773 O O . VAL A 1 96 ? -5.661 -1.649 15.125 1.00 98.06 96 VAL A O 1
ATOM 776 N N . ASP A 1 97 ? -3.932 -0.800 16.270 1.00 97.25 97 ASP A N 1
ATOM 777 C CA . ASP A 1 97 ? -4.590 -0.569 17.563 1.00 97.25 97 ASP A CA 1
ATOM 778 C C . ASP A 1 97 ? -5.399 0.741 17.596 1.00 97.25 97 ASP A C 1
ATOM 780 O O . ASP A 1 97 ? -5.375 1.501 18.560 1.00 97.25 97 ASP A O 1
ATOM 784 N N . VAL A 1 98 ? -6.116 1.010 16.505 1.00 95.44 98 VAL A N 1
ATOM 785 C CA . VAL A 1 98 ? -6.947 2.201 16.307 1.00 95.44 98 VAL A CA 1
ATOM 786 C C . VAL A 1 98 ? -8.332 1.749 15.849 1.00 95.44 98 VAL A C 1
ATOM 788 O O . VAL A 1 98 ? -8.448 0.841 15.022 1.00 95.44 98 VAL A O 1
ATOM 791 N N . GLU A 1 99 ? -9.380 2.353 16.407 1.00 95.94 99 GLU A N 1
ATOM 792 C CA . GLU A 1 99 ? -10.768 2.160 15.968 1.00 95.94 99 GLU A CA 1
ATOM 793 C C . GLU A 1 99 ? -10.983 2.816 14.594 1.00 95.94 99 GLU A C 1
ATOM 795 O O . GLU A 1 99 ? -10.423 3.880 14.323 1.00 95.94 99 GLU A O 1
ATOM 800 N N . LYS A 1 100 ? -11.742 2.154 13.714 1.00 89.94 100 LYS A N 1
ATOM 801 C CA . LYS A 1 100 ? -12.075 2.672 12.381 1.00 89.94 100 LYS A CA 1
ATOM 802 C C . LYS A 1 100 ? -13.054 3.837 12.465 1.00 89.94 100 LYS A C 1
ATOM 804 O O . LYS A 1 100 ? -14.052 3.696 13.202 1.00 89.94 100 LYS A O 1
#

pLDDT: mean 97.38, std 1.46, range [89.94, 98.75]

Secondary structure (DSSP, 8-state):
---S---HHHHHHHHHHHHHHHH-S----HHHHHHHHHHHHHHHS--GGGTT-TTEEEEEEETTEEEEEEEEEEEE-SGGGTT--EEEEEEEEEEESS--